Protein AF-A0A354YXK4-F1 (afdb_monomer)

pLDDT: mean 85.93, std 13.63, range [53.38, 97.75]

Foldseek 3Di:
DWFKAALPDQKTFDPFPPPDDQDFFWKDFPQWIKTFHDDDTRMGHRIGTCPPNRGRHIGGGPGDIGTDDDPVNVCVVDDCVNCPPVPQDPVNVVVVVVVVVVVVPD

Nearest PDB structures (foldseek):
  7njm-assembly1_A  TM=5.388E-01  e=1.313E+00  Mycolicibacterium smegmatis MC2 155
  4oif-assembly1_C  TM=2.327E-01  e=2.405E-01  Geobacillus stearothermophilus
  5dfa-assembly1_B  TM=2.303E-01  e=3.417E-01  Geobacillus stearothermophilus
  1iz4-assembly1_A  TM=2.625E-01  e=5.348E+00  Pyrococcus furiosus
  5auj-assembly1_A  TM=2.797E-01  e=6.012E+00  Pyrococcus furiosus DSM 3638

Secondary structure (DSSP, 8-state):
----B-TT-S-EE-S-STTSPSSSEEEEETTEEEEE-EEETTEEESPBPSGGG-----B-TT---EE---HHHHHHHS-HHHHGGGS--HHHHHHHHHHHHHHTT-

Solvent-accessible surface area (backbone atoms only — not comparable to full-atom values): 6261 Å² total; per-residue (Å²): 133,52,63,62,43,55,49,83,55,38,58,52,59,49,94,66,36,83,84,53,79,76,61,68,45,41,32,32,44,92,82,24,30,30,38,35,55,38,72,61,69,34,35,40,30,71,35,42,66,34,35,98,82,32,58,62,56,68,41,60,49,80,59,62,78,40,82,46,91,44,74,74,52,53,61,64,75,52,43,71,80,78,55,49,89,73,55,80,45,73,68,57,53,51,50,52,52,52,50,53,58,57,67,72,75,116

Organism: NCBI:txid863

Mean predicted aligned error: 11.18 Å

Radius of gyration: 21.26 Å; Cα contacts (8 Å, |Δi|>4): 156; chains: 1; bounding box: 55×34×50 Å

Structure (mmCIF, N/CA/C/O backbone):
data_AF-A0A354YXK4-F1
#
_entry.id   AF-A0A354YXK4-F1
#
loop_
_atom_site.group_PDB
_atom_site.id
_atom_site.type_symbol
_atom_site.label_atom_id
_atom_site.label_alt_id
_atom_site.label_comp_id
_atom_site.label_asym_id
_atom_site.label_entity_id
_atom_site.label_seq_id
_atom_site.pdbx_PDB_ins_code
_atom_site.Cartn_x
_atom_site.Cartn_y
_atom_site.Cartn_z
_atom_site.occupancy
_atom_site.B_iso_or_equiv
_atom_site.auth_seq_id
_atom_site.auth_comp_id
_atom_site.auth_asym_id
_atom_site.auth_atom_id
_atom_site.pdbx_PDB_model_num
ATOM 1 N N . MET A 1 1 ? 9.760 -2.307 -17.030 1.00 60.53 1 MET A N 1
ATOM 2 C CA . MET A 1 1 ? 9.164 -3.575 -16.573 1.00 60.53 1 MET A CA 1
ATOM 3 C C . MET A 1 1 ? 9.195 -3.550 -15.061 1.00 60.53 1 MET A C 1
ATOM 5 O O . MET A 1 1 ? 10.276 -3.370 -14.507 1.00 60.53 1 MET A O 1
ATOM 9 N N . VAL A 1 2 ? 8.030 -3.626 -14.427 1.00 83.00 2 VAL A N 1
ATOM 10 C CA . VAL A 1 2 ? 7.914 -3.817 -12.976 1.00 83.00 2 VAL A CA 1
ATOM 11 C C . VAL A 1 2 ? 8.177 -5.298 -12.695 1.00 83.00 2 VAL A C 1
ATOM 13 O O . VAL A 1 2 ? 7.692 -6.144 -13.439 1.00 83.00 2 VAL A O 1
ATOM 16 N N . GLY A 1 3 ? 9.026 -5.603 -11.714 1.00 89.38 3 GLY A N 1
ATOM 17 C CA . GLY A 1 3 ? 9.383 -6.980 -11.355 1.00 89.38 3 GLY A CA 1
ATOM 18 C C . GLY A 1 3 ? 8.560 -7.511 -10.185 1.00 89.38 3 GLY A C 1
ATOM 19 O O . GLY A 1 3 ? 7.795 -6.762 -9.580 1.00 89.38 3 GLY A O 1
ATOM 20 N N . ASP A 1 4 ? 8.761 -8.787 -9.854 1.00 95.38 4 ASP A N 1
ATOM 21 C CA . ASP A 1 4 ? 8.201 -9.391 -8.643 1.00 95.38 4 ASP A CA 1
ATOM 22 C C . ASP A 1 4 ? 8.650 -8.624 -7.386 1.00 95.38 4 ASP A C 1
ATOM 24 O O . ASP A 1 4 ? 9.770 -8.101 -7.313 1.00 95.38 4 ASP A O 1
ATOM 28 N N . ILE A 1 5 ? 7.791 -8.602 -6.370 1.00 96.94 5 ILE A N 1
ATOM 29 C CA . ILE A 1 5 ? 8.052 -7.969 -5.077 1.00 96.94 5 ILE A CA 1
ATOM 30 C C . ILE A 1 5 ? 8.184 -9.075 -4.032 1.00 96.94 5 ILE A C 1
ATOM 32 O O . ILE A 1 5 ? 7.229 -9.801 -3.767 1.00 96.94 5 ILE A O 1
ATOM 36 N N . ALA A 1 6 ? 9.360 -9.205 -3.415 1.00 96.81 6 ALA A N 1
ATOM 37 C CA . ALA A 1 6 ? 9.567 -10.147 -2.313 1.00 96.81 6 ALA A CA 1
ATOM 38 C C . ALA A 1 6 ? 8.791 -9.716 -1.053 1.00 96.81 6 ALA A C 1
ATOM 40 O O . ALA A 1 6 ? 8.556 -8.528 -0.839 1.00 96.81 6 ALA A O 1
ATOM 41 N N . ASP A 1 7 ? 8.462 -10.656 -0.170 1.00 96.81 7 ASP A N 1
ATOM 42 C CA . ASP A 1 7 ? 7.771 -10.398 1.110 1.00 96.81 7 ASP A CA 1
ATOM 43 C C . ASP A 1 7 ? 8.537 -9.458 2.065 1.00 96.81 7 ASP A C 1
ATOM 45 O O . ASP A 1 7 ? 7.946 -8.731 2.857 1.00 96.81 7 ASP A O 1
ATOM 49 N N . SER A 1 8 ? 9.860 -9.424 1.948 1.00 97.00 8 SER A N 1
ATOM 50 C CA . SER A 1 8 ? 10.771 -8.564 2.709 1.00 97.00 8 SER A CA 1
ATOM 51 C C . SER A 1 8 ? 11.155 -7.271 1.985 1.00 97.00 8 SER A C 1
ATOM 53 O O . SER A 1 8 ? 11.923 -6.471 2.523 1.00 97.00 8 SER A O 1
ATOM 55 N N . ALA A 1 9 ? 10.654 -7.046 0.767 1.00 97.19 9 ALA A N 1
ATOM 56 C CA . ALA A 1 9 ? 10.986 -5.856 -0.002 1.00 97.19 9 ALA A CA 1
ATOM 57 C C . ALA A 1 9 ? 10.424 -4.597 0.673 1.00 97.19 9 ALA A C 1
ATOM 59 O O . ALA A 1 9 ? 9.228 -4.507 0.955 1.00 97.19 9 ALA A O 1
ATOM 60 N N . THR A 1 10 ? 11.298 -3.613 0.874 1.00 97.75 10 THR A N 1
ATOM 61 C CA . THR A 1 10 ? 10.974 -2.279 1.409 1.00 97.75 10 THR A CA 1
ATOM 62 C C . THR A 1 10 ? 11.021 -1.191 0.334 1.00 97.75 10 THR A C 1
ATOM 64 O O . THR A 1 10 ? 10.833 -0.009 0.621 1.00 97.75 10 THR A O 1
ATOM 67 N N . LEU A 1 11 ? 11.291 -1.582 -0.913 1.00 96.88 11 LEU A N 1
ATOM 68 C CA . LEU A 1 11 ? 11.279 -0.722 -2.087 1.00 96.88 11 LEU A CA 1
ATOM 69 C C . LEU A 1 11 ? 10.909 -1.538 -3.324 1.00 96.88 11 LEU A C 1
ATOM 71 O O . LEU A 1 11 ? 11.316 -2.694 -3.447 1.00 96.88 11 LEU A O 1
ATOM 75 N N . PHE A 1 12 ? 10.165 -0.933 -4.242 1.00 96.88 12 PHE A N 1
ATOM 76 C CA . PHE A 1 12 ? 9.836 -1.517 -5.541 1.00 96.88 12 PHE A CA 1
ATOM 77 C C . PHE A 1 12 ? 9.368 -0.437 -6.518 1.00 96.88 12 PHE A C 1
ATOM 79 O O . PHE A 1 12 ? 8.985 0.666 -6.125 1.00 96.88 12 PHE A O 1
ATOM 86 N N . TYR A 1 13 ? 9.419 -0.758 -7.808 1.00 95.88 13 TYR A N 1
ATOM 87 C CA . TYR A 1 13 ? 8.928 0.131 -8.854 1.00 95.88 13 TYR A CA 1
ATOM 88 C C . TYR A 1 13 ? 7.448 -0.117 -9.125 1.00 95.88 13 TYR A C 1
ATOM 90 O O . TYR A 1 13 ? 7.017 -1.264 -9.166 1.00 95.88 13 TYR A O 1
ATOM 98 N N . VAL A 1 14 ? 6.706 0.951 -9.388 1.00 95.56 14 VAL A N 1
ATOM 99 C CA . VAL A 1 14 ? 5.389 0.901 -10.032 1.00 95.56 14 VAL A CA 1
ATOM 100 C C . VAL A 1 14 ? 5.499 1.357 -11.484 1.00 95.56 14 VAL A C 1
ATOM 102 O O . VAL A 1 14 ? 6.529 1.882 -11.912 1.00 95.56 14 VAL A O 1
ATOM 105 N N . GLU A 1 15 ? 4.451 1.133 -12.270 1.00 94.81 15 GLU A N 1
ATOM 106 C CA . GLU A 1 15 ? 4.441 1.553 -13.672 1.00 94.81 15 GLU A CA 1
ATOM 107 C C . GLU A 1 15 ? 4.406 3.081 -13.816 1.00 94.81 15 GLU A C 1
ATOM 109 O O . GLU A 1 15 ? 5.185 3.644 -14.586 1.00 94.81 15 GLU A O 1
ATOM 114 N N . ASP A 1 16 ? 3.571 3.749 -13.019 1.00 94.00 16 ASP A N 1
ATOM 115 C CA . ASP A 1 16 ? 3.483 5.206 -12.944 1.00 94.00 16 ASP A CA 1
ATOM 116 C C . ASP A 1 16 ? 3.253 5.634 -11.491 1.00 94.00 16 ASP A C 1
ATOM 118 O O . ASP A 1 16 ? 2.207 5.360 -10.906 1.00 94.00 16 ASP A O 1
ATOM 122 N N . GLY A 1 17 ? 4.248 6.283 -10.886 1.00 93.12 17 G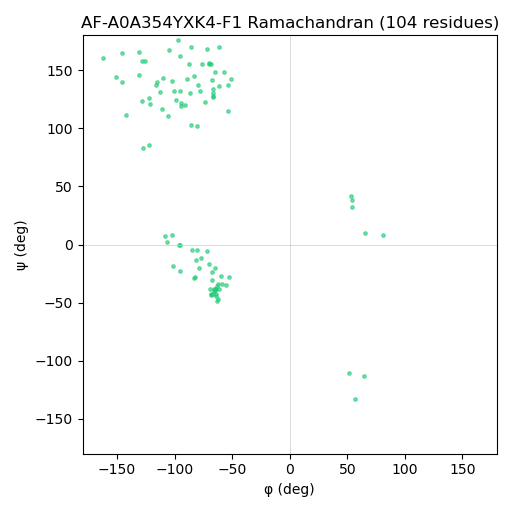LY A N 1
ATOM 123 C CA . GLY A 1 17 ? 4.130 6.797 -9.522 1.00 93.12 17 GLY A CA 1
ATOM 124 C C . GLY A 1 17 ? 3.344 8.108 -9.433 1.00 93.12 17 GLY A C 1
ATOM 125 O O . GLY A 1 17 ? 2.823 8.439 -8.372 1.00 93.12 17 GLY A O 1
ATOM 126 N N . SER A 1 18 ? 3.208 8.854 -10.532 1.00 93.81 18 SER A N 1
ATOM 127 C CA . SER A 1 18 ? 2.637 10.209 -10.519 1.00 93.81 18 SER A CA 1
ATOM 128 C C . SER A 1 18 ? 1.130 10.254 -10.245 1.00 93.81 18 SER A C 1
ATOM 130 O O . SER A 1 18 ? 0.606 11.304 -9.876 1.00 93.81 18 SER A O 1
ATOM 132 N N . ILE A 1 19 ? 0.440 9.118 -10.391 1.00 92.38 19 ILE A N 1
ATOM 133 C CA . ILE A 1 19 ? -0.997 8.977 -10.118 1.00 92.38 19 ILE A CA 1
ATOM 134 C C . ILE A 1 19 ? -1.311 8.789 -8.627 1.00 92.38 19 ILE A C 1
ATOM 136 O O . ILE A 1 19 ? -2.475 8.868 -8.229 1.00 92.38 19 ILE A O 1
ATOM 140 N N . PHE A 1 20 ? -0.297 8.509 -7.803 1.00 91.88 20 PHE A N 1
ATOM 141 C CA . PHE A 1 20 ? -0.461 8.306 -6.368 1.00 91.88 20 PHE A CA 1
ATOM 142 C C . PHE A 1 20 ? -0.385 9.640 -5.605 1.00 91.88 20 PHE A C 1
ATOM 144 O O . PHE A 1 20 ? 0.212 10.604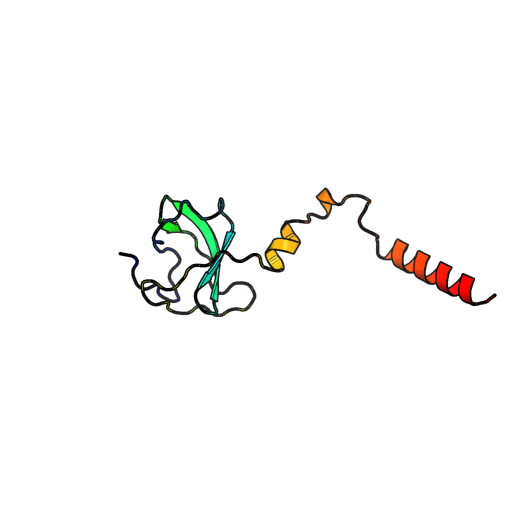 -6.091 1.00 91.88 20 PHE A O 1
ATOM 151 N N . PRO A 1 21 ? -0.988 9.733 -4.405 1.00 91.50 21 PRO A N 1
ATOM 152 C CA . PRO A 1 21 ? -0.878 10.922 -3.567 1.00 91.50 21 PRO A CA 1
ATOM 153 C C . PRO A 1 21 ? 0.566 11.226 -3.151 1.00 91.50 21 PRO A C 1
ATOM 155 O O . PRO A 1 21 ? 1.470 10.399 -3.276 1.00 91.50 21 PRO A O 1
ATOM 158 N N . ALA A 1 22 ? 0.770 12.403 -2.558 1.00 90.69 22 ALA A N 1
ATOM 159 C CA . ALA A 1 22 ? 1.997 12.659 -1.815 1.00 90.69 22 ALA A CA 1
ATOM 160 C C . ALA A 1 22 ? 2.117 11.669 -0.643 1.00 90.69 22 ALA A C 1
ATOM 162 O O . ALA A 1 22 ? 1.139 11.406 0.056 1.00 90.69 22 ALA A O 1
ATOM 163 N N . ALA A 1 23 ? 3.316 11.125 -0.434 1.00 92.19 23 ALA A N 1
ATOM 164 C CA . ALA A 1 23 ? 3.596 10.260 0.705 1.00 92.19 23 ALA A CA 1
ATOM 165 C C . ALA A 1 23 ? 3.479 11.030 2.046 1.00 92.19 23 ALA A C 1
ATOM 167 O O . ALA A 1 23 ? 3.807 12.221 2.080 1.00 92.19 23 ALA A O 1
ATOM 168 N N . PRO A 1 24 ? 3.065 10.373 3.149 1.00 92.94 24 PRO A N 1
ATOM 169 C CA . PRO A 1 24 ? 2.748 8.946 3.241 1.00 92.94 24 PRO A CA 1
ATOM 170 C C . PRO A 1 24 ? 1.319 8.597 2.785 1.00 92.94 24 PRO A C 1
ATOM 172 O O . PRO A 1 24 ? 0.376 9.346 3.028 1.00 92.94 24 PRO A O 1
ATO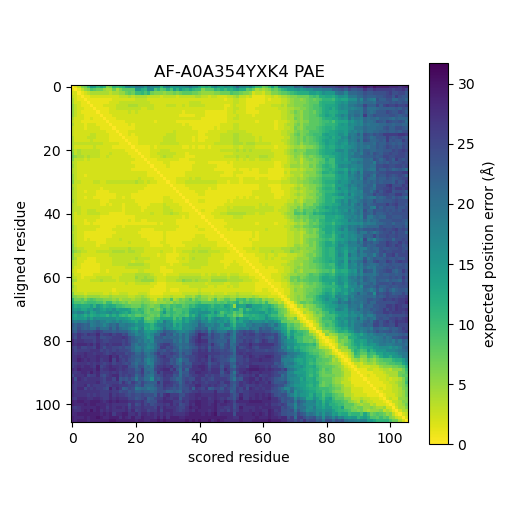M 175 N N . PHE A 1 25 ? 1.151 7.426 2.164 1.00 91.94 25 PHE A N 1
ATOM 176 C CA . PHE A 1 25 ? -0.160 6.872 1.793 1.00 91.94 25 PHE A CA 1
ATOM 177 C C . PHE A 1 25 ? -0.185 5.343 1.903 1.00 91.94 25 PHE A C 1
ATOM 179 O O . PHE A 1 25 ? 0.859 4.694 1.990 1.00 91.94 25 PHE A O 1
ATOM 186 N N . MET A 1 26 ? -1.391 4.774 1.892 1.00 94.62 26 MET A N 1
ATOM 187 C CA . MET A 1 26 ? -1.614 3.330 1.971 1.00 94.62 26 MET A CA 1
ATOM 188 C C . MET A 1 26 ? -1.935 2.757 0.594 1.00 94.62 26 MET A C 1
ATOM 190 O O . MET A 1 26 ? -2.696 3.340 -0.179 1.00 94.62 26 MET A O 1
ATOM 194 N N . ILE A 1 27 ? -1.396 1.580 0.310 1.00 95.81 27 ILE A N 1
ATOM 195 C CA . ILE A 1 27 ? -1.710 0.796 -0.883 1.00 95.81 27 ILE A CA 1
ATOM 196 C C . ILE A 1 27 ? -2.144 -0.609 -0.495 1.00 95.81 27 ILE A C 1
ATOM 198 O O . ILE A 1 27 ? -1.818 -1.103 0.585 1.00 95.81 27 ILE A O 1
ATOM 202 N N . THR A 1 28 ? -2.872 -1.256 -1.394 1.00 96.06 28 THR A N 1
ATOM 203 C CA . THR A 1 28 ? -3.148 -2.688 -1.358 1.00 96.06 28 THR A CA 1
ATOM 204 C C . THR A 1 28 ? -2.516 -3.349 -2.574 1.00 96.06 28 THR A C 1
ATOM 206 O O . THR A 1 28 ? -2.610 -2.818 -3.682 1.00 96.06 28 THR A O 1
ATOM 209 N N . ILE A 1 29 ? -1.890 -4.503 -2.354 1.00 96.62 29 ILE A N 1
ATOM 210 C CA . ILE A 1 29 ? -1.539 -5.456 -3.408 1.00 96.62 29 ILE A CA 1
ATOM 211 C C . ILE A 1 29 ? -2.075 -6.815 -2.958 1.00 96.62 29 ILE A C 1
ATOM 213 O O . ILE A 1 29 ? -1.769 -7.274 -1.856 1.00 96.62 29 ILE A O 1
ATOM 217 N N . ASP A 1 30 ? -2.909 -7.446 -3.782 1.00 95.94 30 ASP A N 1
ATOM 218 C CA . ASP A 1 30 ? -3.653 -8.657 -3.420 1.00 95.94 30 ASP A CA 1
ATOM 219 C C . ASP A 1 30 ? -4.427 -8.488 -2.091 1.00 95.94 30 ASP A C 1
ATOM 221 O O . ASP A 1 30 ? -5.396 -7.735 -2.021 1.00 95.94 30 ASP A O 1
ATOM 225 N N . ALA A 1 31 ? -4.009 -9.181 -1.026 1.00 94.69 31 ALA A N 1
ATOM 226 C CA . ALA A 1 31 ? -4.604 -9.104 0.312 1.00 94.69 31 ALA A CA 1
ATOM 227 C C . ALA A 1 31 ? -3.715 -8.371 1.338 1.00 94.69 31 ALA A C 1
ATOM 229 O O . ALA A 1 31 ? -4.023 -8.385 2.533 1.00 94.69 31 ALA A O 1
ATOM 230 N N . GLU A 1 32 ? -2.610 -7.760 0.904 1.00 97.38 32 GLU A N 1
ATOM 231 C CA . GLU A 1 32 ? -1.674 -7.062 1.783 1.00 97.38 32 GLU A CA 1
ATOM 232 C C . GLU A 1 32 ? -1.878 -5.547 1.742 1.00 97.38 32 GLU A C 1
ATOM 234 O O . GLU A 1 32 ? -1.910 -4.944 0.670 1.00 97.38 32 GLU A O 1
ATOM 239 N N . LEU A 1 33 ? -1.935 -4.928 2.925 1.00 96.25 33 LEU A N 1
ATOM 240 C CA . LEU A 1 33 ? -1.867 -3.480 3.088 1.00 96.25 33 LEU A CA 1
ATOM 241 C C . LEU A 1 33 ? -0.431 -3.053 3.383 1.00 96.25 33 LEU A C 1
ATOM 243 O O . LEU A 1 33 ? 0.220 -3.589 4.283 1.00 96.25 33 LEU A O 1
ATOM 247 N N . MET A 1 34 ? 0.042 -2.040 2.663 1.00 96.56 34 MET A N 1
ATOM 248 C CA . MET A 1 34 ? 1.374 -1.468 2.849 1.00 96.56 34 MET A CA 1
ATOM 249 C C . MET A 1 34 ? 1.297 0.053 2.942 1.00 96.56 34 MET A C 1
ATOM 251 O O . MET A 1 34 ? 0.498 0.682 2.249 1.00 96.56 34 MET A O 1
ATOM 255 N N . GLN A 1 35 ? 2.167 0.648 3.752 1.00 95.94 35 GLN A N 1
ATOM 256 C CA . GLN A 1 35 ? 2.354 2.094 3.812 1.00 95.94 35 GLN A CA 1
ATOM 257 C C . GLN A 1 35 ? 3.578 2.483 2.987 1.00 95.94 35 GLN A C 1
ATOM 259 O O . GLN A 1 35 ? 4.683 2.006 3.243 1.00 95.94 35 GLN A O 1
ATOM 264 N N . VAL A 1 36 ? 3.395 3.381 2.026 1.00 96.56 36 VAL A N 1
ATOM 265 C CA . VAL A 1 36 ? 4.482 3.987 1.253 1.00 96.56 36 VAL A CA 1
ATOM 266 C C . VAL A 1 36 ? 4.862 5.300 1.921 1.00 96.56 36 VAL A C 1
ATOM 268 O O . VAL A 1 36 ? 4.020 6.187 2.058 1.00 96.56 36 VAL A O 1
ATOM 271 N N . ASN A 1 37 ? 6.124 5.438 2.331 1.00 96.75 37 ASN A N 1
ATOM 272 C CA . ASN A 1 37 ? 6.604 6.637 3.026 1.00 96.75 37 ASN A CA 1
ATOM 273 C C . ASN A 1 37 ? 7.391 7.590 2.126 1.00 96.75 37 ASN A C 1
ATOM 275 O O . ASN A 1 37 ? 7.553 8.757 2.472 1.00 96.75 37 ASN A O 1
ATOM 279 N N . THR A 1 38 ? 7.886 7.129 0.977 1.00 97.25 38 THR A N 1
ATOM 280 C CA . THR A 1 38 ? 8.617 7.975 0.031 1.00 97.25 38 THR A CA 1
ATOM 281 C C . THR A 1 38 ? 8.348 7.547 -1.408 1.00 97.25 38 THR A C 1
ATOM 283 O O . THR A 1 38 ? 8.290 6.359 -1.727 1.00 97.25 38 THR A O 1
ATOM 286 N N . ILE A 1 39 ? 8.198 8.546 -2.281 1.00 96.31 39 ILE A N 1
ATOM 287 C CA . ILE A 1 39 ? 8.034 8.379 -3.723 1.00 96.31 39 ILE A CA 1
ATOM 288 C C . ILE A 1 39 ? 9.131 9.146 -4.468 1.00 96.31 39 ILE A C 1
ATOM 290 O O . ILE A 1 39 ? 9.326 10.344 -4.262 1.00 96.31 39 ILE A O 1
ATOM 294 N N . LEU A 1 40 ? 9.859 8.447 -5.340 1.00 96.31 40 LEU A N 1
ATOM 295 C CA . LEU A 1 40 ? 10.944 8.988 -6.162 1.00 96.31 40 LEU A CA 1
ATOM 296 C C . LEU A 1 40 ? 10.684 8.629 -7.630 1.00 96.31 40 LEU A C 1
ATOM 298 O O . LEU A 1 40 ? 11.186 7.632 -8.153 1.00 96.31 40 LEU A O 1
ATOM 302 N N . GLY A 1 41 ? 9.848 9.429 -8.297 1.00 96.19 41 GLY A N 1
ATOM 303 C CA . GLY A 1 41 ? 9.328 9.088 -9.622 1.00 96.19 41 GLY A CA 1
ATOM 304 C C . GLY A 1 41 ? 8.450 7.841 -9.535 1.00 96.19 41 GLY A C 1
ATOM 305 O O . GLY A 1 41 ? 7.413 7.871 -8.886 1.00 96.19 41 GLY A O 1
ATOM 306 N N . ASN A 1 42 ? 8.899 6.740 -10.139 1.00 96.25 42 ASN A N 1
ATOM 307 C CA . ASN A 1 42 ? 8.193 5.454 -10.123 1.00 96.25 42 ASN A CA 1
ATOM 308 C C . ASN A 1 42 ? 8.687 4.494 -9.030 1.00 96.25 42 ASN A C 1
ATOM 310 O O . ASN A 1 42 ? 8.207 3.367 -8.951 1.00 96.25 42 ASN A O 1
ATOM 314 N N . LEU A 1 43 ? 9.673 4.896 -8.225 1.00 96.31 43 LEU A N 1
ATOM 315 C CA . LEU A 1 43 ? 10.175 4.091 -7.116 1.00 96.31 43 LEU A CA 1
ATOM 316 C C . LEU A 1 43 ? 9.407 4.438 -5.842 1.00 96.31 43 LEU A C 1
ATOM 318 O O . LEU A 1 43 ? 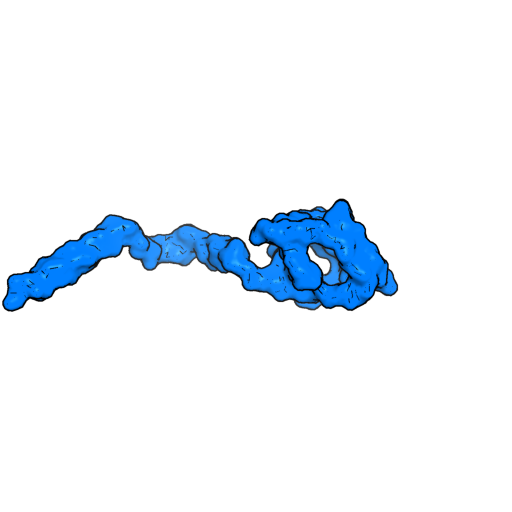9.464 5.578 -5.375 1.00 96.31 43 LEU A O 1
ATOM 322 N N . PHE A 1 44 ? 8.748 3.445 -5.255 1.00 97.25 44 PHE A N 1
ATOM 323 C CA . PHE A 1 44 ? 8.312 3.510 -3.865 1.00 97.25 44 PHE A CA 1
ATOM 324 C C . PHE A 1 44 ? 9.451 3.022 -2.978 1.00 97.25 44 PHE A C 1
ATOM 326 O O . PHE A 1 44 ? 10.034 1.965 -3.233 1.00 97.25 44 PHE A O 1
ATOM 333 N N . SER A 1 45 ? 9.784 3.797 -1.950 1.00 97.38 45 SER A N 1
ATOM 334 C CA . SER A 1 45 ? 10.804 3.454 -0.959 1.00 97.38 45 SER A CA 1
ATOM 335 C C . SER A 1 45 ? 10.284 3.648 0.459 1.00 97.38 45 SER A C 1
ATOM 337 O O . SER A 1 45 ? 9.239 4.267 0.683 1.00 97.38 45 SER A O 1
ATOM 339 N N . ASP A 1 46 ? 11.020 3.079 1.414 1.00 97.56 46 ASP A N 1
ATOM 340 C CA . ASP A 1 46 ? 10.649 3.052 2.830 1.00 97.56 46 ASP A CA 1
ATOM 341 C C . ASP A 1 46 ? 9.246 2.463 3.039 1.00 97.56 46 ASP A C 1
ATOM 343 O O . ASP A 1 46 ? 8.459 2.931 3.864 1.00 97.56 46 ASP A O 1
ATOM 347 N N . VAL A 1 47 ? 8.918 1.435 2.249 1.00 97.38 47 VAL A N 1
ATOM 348 C CA . VAL A 1 47 ? 7.622 0.764 2.296 1.00 97.38 47 VAL A CA 1
ATOM 349 C C . VAL A 1 47 ? 7.542 -0.096 3.552 1.00 97.38 47 VAL A C 1
ATOM 351 O O . VAL A 1 47 ? 8.353 -1.002 3.760 1.00 97.38 47 VAL A O 1
ATOM 354 N N . MET A 1 48 ? 6.534 0.172 4.377 1.00 97.12 48 MET A N 1
ATOM 355 C CA . MET A 1 48 ? 6.195 -0.642 5.538 1.00 97.12 48 MET A CA 1
ATOM 356 C C . MET A 1 48 ? 5.114 -1.650 5.152 1.00 97.12 48 MET A C 1
ATOM 358 O O . MET A 1 48 ? 4.014 -1.284 4.743 1.00 97.12 48 MET A O 1
ATOM 362 N N . ARG A 1 49 ? 5.450 -2.929 5.287 1.00 97.50 49 ARG A N 1
ATOM 363 C CA . ARG A 1 49 ? 4.636 -4.092 4.907 1.00 97.50 49 ARG A CA 1
ATOM 364 C C . ARG A 1 49 ? 3.671 -4.501 6.020 1.00 97.50 49 ARG A C 1
ATOM 366 O O . ARG A 1 49 ? 3.817 -4.022 7.146 1.00 97.50 49 ARG A O 1
ATOM 373 N N . ALA A 1 50 ? 2.737 -5.406 5.730 1.00 96.94 50 ALA A N 1
ATOM 374 C CA . ALA A 1 50 ? 1.874 -6.047 6.733 1.00 96.94 50 ALA A CA 1
ATOM 375 C C . ALA A 1 50 ? 1.114 -5.066 7.656 1.00 96.94 50 ALA A C 1
ATOM 377 O O . ALA A 1 50 ? 1.038 -5.248 8.875 1.00 96.94 50 ALA A O 1
ATOM 378 N N . GLN A 1 51 ? 0.580 -3.981 7.094 1.00 95.00 51 GLN A N 1
ATOM 379 C CA . GLN A 1 51 ? -0.149 -2.981 7.870 1.00 95.00 51 GLN A CA 1
ATOM 380 C C . GLN A 1 51 ? -1.553 -3.468 8.244 1.00 95.00 51 GLN A C 1
ATOM 38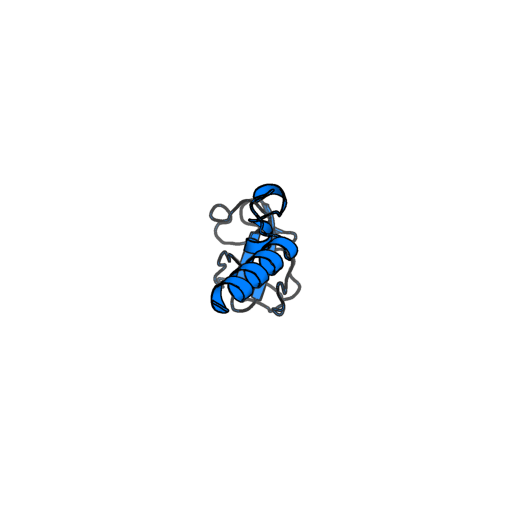2 O O . GLN A 1 51 ? -2.132 -4.331 7.583 1.00 95.00 51 GLN A O 1
ATOM 387 N N . GLU A 1 52 ? -2.095 -2.908 9.328 1.00 91.56 52 GLU A N 1
ATOM 388 C CA . GLU A 1 52 ? -3.471 -3.148 9.801 1.00 91.56 52 GLU A CA 1
ATOM 389 C C . GLU A 1 52 ? -3.825 -4.635 10.008 1.00 91.56 52 GLU A C 1
ATOM 391 O O . GLU A 1 52 ? -4.967 -5.055 9.837 1.00 91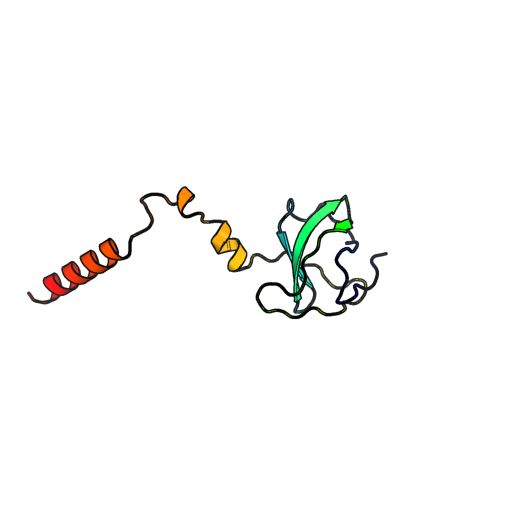.56 52 GLU A O 1
ATOM 396 N N . GLY A 1 53 ? -2.838 -5.450 10.396 1.00 92.81 53 GLY A N 1
ATOM 397 C CA . GLY A 1 53 ? -3.029 -6.878 10.666 1.00 92.81 53 GLY A CA 1
ATOM 398 C C . GLY A 1 53 ? -3.040 -7.770 9.421 1.00 92.81 53 GLY A C 1
ATOM 399 O O . GLY A 1 53 ? -3.330 -8.961 9.541 1.00 92.81 53 GLY A O 1
ATOM 400 N N . THR A 1 54 ? -2.710 -7.229 8.244 1.00 96.06 54 THR A N 1
ATOM 401 C CA . THR A 1 54 ? -2.409 -8.040 7.053 1.00 96.06 54 THR A CA 1
ATOM 402 C C . THR A 1 54 ? -1.051 -8.742 7.189 1.00 96.06 54 THR A C 1
ATOM 404 O O . THR A 1 54 ? -0.284 -8.463 8.110 1.00 96.06 54 THR A O 1
ATOM 407 N N . ALA A 1 55 ? -0.752 -9.688 6.296 1.00 97.12 55 ALA A N 1
ATOM 408 C CA . ALA A 1 55 ? 0.515 -10.418 6.283 1.00 97.12 55 ALA A CA 1
ATOM 409 C C . ALA A 1 55 ? 1.364 -10.009 5.076 1.00 97.12 55 ALA A C 1
ATOM 411 O O . ALA A 1 55 ? 0.825 -9.814 3.989 1.00 97.12 55 ALA A O 1
ATOM 412 N N . ALA A 1 56 ? 2.682 -9.936 5.270 1.00 97.62 56 ALA A N 1
ATOM 413 C CA . ALA A 1 56 ? 3.618 -9.708 4.178 1.00 97.62 56 ALA A CA 1
ATOM 414 C C . ALA A 1 56 ? 3.630 -10.910 3.223 1.00 97.62 56 ALA A C 1
ATOM 416 O O . ALA A 1 56 ? 3.829 -12.045 3.665 1.00 97.62 56 ALA A O 1
ATOM 417 N N . ALA A 1 57 ? 3.424 -10.668 1.931 1.00 97.38 57 ALA A N 1
ATOM 418 C CA . ALA A 1 57 ? 3.411 -11.691 0.890 1.00 97.38 57 ALA A CA 1
ATOM 419 C C . ALA A 1 57 ? 4.352 -11.335 -0.269 1.00 97.38 57 ALA A C 1
ATOM 421 O O . ALA A 1 57 ? 4.719 -10.184 -0.485 1.00 97.38 57 ALA A O 1
ATOM 422 N N . SER A 1 58 ? 4.779 -12.341 -1.032 1.00 97.56 58 SER A N 1
ATOM 423 C CA . SER A 1 58 ? 5.419 -12.060 -2.321 1.00 97.56 58 SER A CA 1
ATOM 424 C C . SER A 1 58 ? 4.341 -11.773 -3.364 1.00 97.56 58 SER A C 1
ATOM 426 O O . SER A 1 58 ? 3.350 -12.500 -3.422 1.00 97.56 58 SER A O 1
ATOM 428 N N . HIS A 1 59 ? 4.552 -10.754 -4.193 1.00 96.75 59 HIS A N 1
ATOM 429 C CA . HIS A 1 59 ? 3.636 -10.364 -5.265 1.00 96.75 59 HIS A CA 1
ATOM 430 C C . HIS A 1 59 ? 4.298 -10.569 -6.620 1.00 96.75 59 HIS A C 1
ATOM 432 O O . HIS A 1 59 ? 5.488 -10.290 -6.787 1.00 96.75 59 HIS A O 1
ATOM 438 N N . ALA A 1 60 ? 3.523 -11.065 -7.579 1.00 96.38 60 ALA A N 1
ATOM 439 C CA . ALA A 1 60 ? 3.999 -11.248 -8.939 1.00 96.38 60 ALA A CA 1
ATOM 440 C C . ALA A 1 60 ? 4.202 -9.892 -9.633 1.00 96.38 60 ALA A C 1
ATOM 442 O O . ALA A 1 60 ? 3.589 -8.882 -9.281 1.00 96.38 60 ALA A O 1
ATOM 443 N N . ALA A 1 61 ? 5.055 -9.877 -10.651 1.00 93.75 61 ALA A N 1
ATOM 444 C CA . ALA A 1 61 ? 5.158 -8.766 -11.578 1.00 93.75 61 ALA A CA 1
ATOM 445 C C . ALA A 1 61 ? 3.768 -8.405 -12.126 1.00 93.75 61 ALA A C 1
ATOM 447 O O . ALA A 1 61 ? 2.945 -9.281 -12.391 1.00 93.75 61 ALA A O 1
ATOM 448 N N . GLU A 1 62 ? 3.531 -7.104 -12.302 1.00 90.75 62 GLU A N 1
ATOM 449 C CA . GLU A 1 62 ? 2.263 -6.553 -12.807 1.00 90.75 62 GLU A CA 1
ATOM 450 C C . GLU A 1 62 ? 1.044 -6.770 -11.886 1.00 90.75 62 GLU A C 1
ATOM 452 O O . GLU A 1 62 ? -0.077 -6.443 -12.279 1.00 90.75 62 GLU A O 1
ATOM 457 N N . SER A 1 63 ? 1.235 -7.247 -10.645 1.00 95.31 63 SER A N 1
ATOM 458 C CA . SER A 1 63 ? 0.184 -7.194 -9.622 1.00 95.31 63 SER A CA 1
ATOM 459 C C . SER A 1 63 ? -0.341 -5.763 -9.465 1.00 95.31 63 SER A C 1
ATOM 461 O O . SER A 1 63 ? 0.422 -4.794 -9.441 1.00 95.31 63 SER A O 1
ATOM 463 N N . LEU A 1 64 ? -1.665 -5.635 -9.352 1.00 94.75 64 LEU A N 1
ATOM 464 C CA . LEU A 1 64 ? -2.322 -4.338 -9.238 1.00 94.75 64 LEU A CA 1
ATOM 465 C C . LEU A 1 64 ? -1.954 -3.665 -7.916 1.00 94.75 64 LEU A C 1
ATOM 467 O O . LEU A 1 64 ? -2.074 -4.259 -6.846 1.00 94.75 64 LEU A O 1
ATOM 471 N N . VAL A 1 65 ? -1.535 -2.405 -8.018 1.00 95.12 65 VAL A N 1
ATOM 472 C CA . VAL A 1 65 ? -1.266 -1.542 -6.871 1.00 95.12 65 VAL A CA 1
ATOM 473 C C . VAL A 1 65 ? -2.400 -0.542 -6.763 1.00 95.12 65 VAL A C 1
ATOM 475 O O . VAL A 1 65 ? -2.537 0.354 -7.596 1.00 95.12 65 VAL A O 1
ATOM 478 N N . GLU A 1 66 ? -3.216 -0.689 -5.731 1.00 93.25 66 GLU A N 1
ATOM 479 C CA . GLU A 1 66 ? -4.403 0.134 -5.537 1.00 93.25 66 GLU A CA 1
ATOM 480 C C . GLU A 1 66 ? -4.220 1.030 -4.318 1.00 93.25 66 GLU A C 1
ATOM 482 O O . GLU A 1 66 ? -3.844 0.569 -3.244 1.00 93.25 66 GLU A O 1
ATOM 487 N N . ASN A 1 67 ? -4.502 2.325 -4.456 1.00 87.62 67 ASN A N 1
ATOM 488 C CA . ASN A 1 67 ? -4.539 3.221 -3.305 1.00 87.62 67 ASN A CA 1
ATOM 489 C C . ASN A 1 67 ? -5.718 2.838 -2.396 1.00 87.62 67 ASN A C 1
ATOM 491 O O . ASN A 1 67 ? -6.839 2.646 -2.875 1.00 87.62 67 ASN A O 1
ATOM 495 N N . ARG A 1 68 ? -5.489 2.753 -1.083 1.00 84.56 68 ARG A N 1
ATOM 496 C CA . ARG A 1 68 ? -6.513 2.336 -0.124 1.00 84.56 68 ARG A CA 1
ATOM 497 C C . ARG A 1 68 ? -6.749 3.403 0.923 1.00 84.56 68 ARG A C 1
ATOM 499 O O . ARG A 1 68 ? -5.878 3.728 1.716 1.00 84.56 68 ARG A O 1
ATOM 506 N N . TRP A 1 69 ? -7.987 3.869 0.992 1.00 75.25 69 TRP A N 1
ATOM 507 C CA . TRP A 1 69 ? -8.443 4.672 2.117 1.00 75.25 69 TRP A CA 1
ATOM 508 C C . TRP A 1 69 ? -8.899 3.696 3.199 1.00 75.25 69 TRP A C 1
ATOM 510 O O . TRP A 1 69 ? -9.932 3.034 3.055 1.00 75.25 69 TRP A O 1
ATOM 520 N N . THR A 1 70 ? -8.071 3.510 4.223 1.00 69.81 70 THR A N 1
ATOM 521 C CA . THR A 1 70 ? -8.344 2.589 5.330 1.00 69.81 70 THR A CA 1
ATOM 522 C C . THR A 1 70 ? -8.970 3.317 6.516 1.00 69.81 70 THR A C 1
ATOM 524 O O . THR A 1 70 ? -8.888 4.540 6.632 1.00 69.81 70 THR A O 1
ATOM 527 N N . ALA A 1 71 ? -9.590 2.571 7.434 1.00 65.25 71 ALA A N 1
ATOM 528 C CA . ALA A 1 71 ? -10.121 3.144 8.672 1.00 65.25 71 ALA A CA 1
ATOM 529 C C . ALA A 1 71 ? -9.022 3.835 9.505 1.00 65.25 71 ALA A C 1
ATOM 531 O O . ALA A 1 71 ? -9.282 4.885 10.088 1.00 65.25 71 ALA A O 1
ATOM 532 N N . GLY A 1 72 ? -7.790 3.302 9.481 1.00 65.19 72 GLY A N 1
ATOM 533 C CA . GLY A 1 72 ? -6.613 3.943 10.075 1.00 65.19 72 GLY A CA 1
ATOM 534 C C . GLY A 1 72 ? -6.272 5.297 9.438 1.00 65.19 72 GLY A C 1
ATOM 535 O O . GLY A 1 72 ? -5.865 6.230 10.128 1.00 65.19 72 GLY A O 1
ATOM 536 N N . 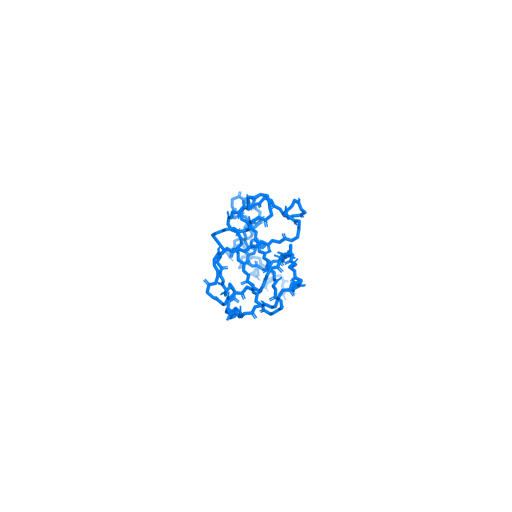MET A 1 73 ? -6.506 5.458 8.133 1.00 67.06 73 MET A N 1
ATOM 537 C CA . MET A 1 73 ? -6.377 6.752 7.459 1.00 67.06 73 MET A CA 1
ATOM 538 C C . MET A 1 73 ? -7.469 7.738 7.907 1.00 67.06 73 MET A C 1
ATOM 540 O O . MET A 1 73 ? -7.164 8.893 8.190 1.00 67.06 73 MET A O 1
ATOM 544 N N . TYR A 1 74 ? -8.725 7.290 8.039 1.00 58.62 74 TYR A N 1
ATOM 545 C CA . TYR A 1 74 ? -9.824 8.134 8.534 1.00 58.62 74 TYR A CA 1
ATOM 546 C C . TYR A 1 74 ? -9.613 8.611 9.974 1.00 58.62 74 TYR A C 1
ATOM 548 O O . TYR A 1 74 ? -9.942 9.755 10.272 1.00 58.62 74 TYR A O 1
ATOM 556 N N . SER A 1 75 ? -9.012 7.794 10.847 1.00 60.19 75 SER A N 1
ATOM 557 C CA . SER A 1 75 ? -8.643 8.243 12.198 1.00 60.19 75 SER A CA 1
ATOM 558 C C . SER A 1 75 ? -7.582 9.347 12.210 1.00 60.19 75 SER A C 1
ATOM 560 O O . SER A 1 75 ? -7.488 10.064 13.198 1.00 60.19 75 SER A O 1
ATOM 562 N N . ASN A 1 76 ? -6.815 9.508 11.126 1.00 56.00 76 ASN A N 1
ATOM 563 C CA . ASN A 1 76 ? -5.828 10.582 10.980 1.00 56.00 76 ASN A CA 1
ATOM 564 C C . ASN A 1 76 ? -6.377 11.812 10.234 1.00 56.00 76 ASN A C 1
ATOM 566 O O . ASN A 1 76 ? -5.830 12.896 10.388 1.00 56.00 76 ASN A O 1
ATOM 570 N N . LEU A 1 77 ? -7.431 11.652 9.422 1.00 61.50 77 LEU A N 1
ATOM 571 C CA . LEU A 1 77 ? -8.103 12.747 8.700 1.00 61.50 77 LEU A CA 1
ATOM 572 C C . LEU A 1 77 ? -9.022 13.587 9.595 1.00 61.50 77 LEU A C 1
ATOM 574 O O . LEU A 1 77 ? -9.518 14.625 9.172 1.00 61.50 77 LEU A O 1
ATOM 578 N N . VAL A 1 78 ? -9.278 13.105 10.806 1.00 58.19 78 VAL A N 1
ATOM 579 C CA . VAL A 1 78 ? -9.976 13.828 11.854 1.00 58.19 78 VAL A CA 1
ATOM 580 C C . VAL A 1 78 ? -9.030 13.877 13.039 1.00 58.19 78 VAL A C 1
ATOM 582 O O . VAL A 1 78 ? -9.060 13.012 13.916 1.00 58.19 78 VAL A O 1
ATOM 585 N N . SER A 1 79 ? -8.140 14.864 13.057 1.00 60.12 79 SER A N 1
ATOM 586 C CA . SER A 1 79 ? -7.449 15.155 14.309 1.00 60.12 79 SER A CA 1
ATOM 587 C C . SER A 1 79 ? -8.476 15.706 15.309 1.00 60.12 79 SER A C 1
ATOM 589 O O . SER A 1 79 ? -9.375 16.461 14.936 1.00 60.12 79 SER A O 1
ATOM 591 N N . GLN A 1 80 ? -8.373 15.332 16.592 1.00 54.88 80 GLN A N 1
ATOM 592 C CA . GLN A 1 80 ? -9.193 15.952 17.652 1.00 54.88 80 GLN A CA 1
ATOM 593 C C . GLN A 1 80 ? -9.069 17.486 17.629 1.00 54.88 80 GLN A C 1
ATOM 595 O O . GLN A 1 80 ? -10.024 18.188 17.951 1.00 54.88 80 GLN A O 1
ATOM 600 N N . ASP A 1 81 ? -7.925 17.988 17.163 1.00 59.75 81 ASP A N 1
ATOM 601 C CA . ASP A 1 81 ? -7.642 19.409 16.991 1.00 59.75 81 ASP A CA 1
ATOM 602 C C . ASP A 1 81 ? -8.483 20.074 15.880 1.00 59.75 81 ASP A C 1
ATOM 604 O O . ASP A 1 81 ? -8.798 21.258 15.991 1.00 59.75 81 ASP A O 1
ATOM 608 N N . GLU A 1 82 ? -8.875 19.344 14.827 1.00 63.66 82 GLU A N 1
ATOM 609 C CA . GLU A 1 82 ? -9.671 19.872 13.703 1.00 63.66 82 GLU A CA 1
ATOM 610 C C . GLU A 1 82 ? -11.178 19.904 13.979 1.00 63.66 82 GLU A C 1
ATOM 612 O O . GLU A 1 82 ? -11.870 20.766 13.438 1.00 63.66 82 GLU A O 1
ATOM 617 N N . ILE A 1 83 ? -11.693 19.001 14.821 1.00 63.00 83 ILE A N 1
ATOM 618 C CA . ILE A 1 83 ? -13.096 19.048 15.272 1.00 63.00 83 ILE A CA 1
ATOM 619 C C . ILE A 1 83 ? -13.270 20.033 16.438 1.00 63.00 83 ILE A C 1
ATOM 621 O O . ILE A 1 83 ? -14.331 20.642 16.578 1.00 63.00 83 ILE A O 1
ATOM 625 N N . GLY A 1 84 ? -12.228 20.251 17.244 1.00 65.56 84 GLY A N 1
ATOM 626 C CA . GLY A 1 84 ? -12.273 21.194 18.357 1.00 65.56 84 GLY A CA 1
ATOM 627 C C . GLY A 1 84 ? -13.399 20.875 19.349 1.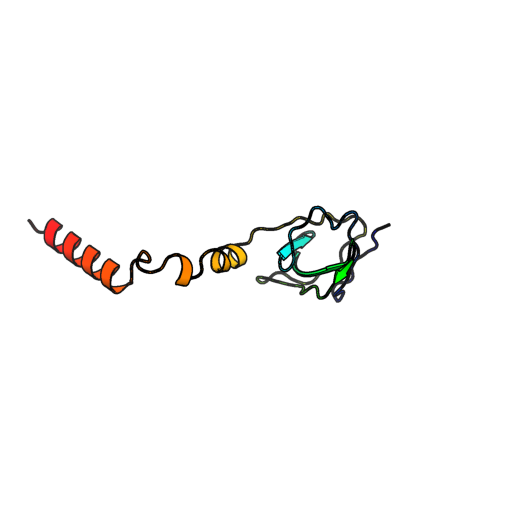00 65.56 84 GLY A C 1
ATOM 628 O O . GLY A 1 84 ? -13.575 19.731 19.758 1.00 65.56 84 GLY A O 1
ATOM 629 N N . ASP A 1 85 ? -14.160 21.905 19.723 1.00 60.56 85 ASP A N 1
ATOM 630 C CA . ASP A 1 85 ? -15.266 21.875 20.701 1.00 60.56 85 ASP A CA 1
ATOM 631 C C . ASP A 1 85 ? -16.534 21.155 20.189 1.00 60.56 85 ASP A C 1
ATOM 633 O O . ASP A 1 85 ? -17.491 20.975 20.932 1.00 60.56 85 ASP A O 1
ATOM 637 N N . ASP A 1 86 ? -16.561 20.736 18.917 1.00 66.75 86 ASP A N 1
ATOM 638 C CA . ASP A 1 86 ? -17.715 20.053 18.305 1.00 66.75 86 ASP A CA 1
ATOM 639 C C . ASP A 1 86 ? -17.700 18.530 18.571 1.00 66.75 86 ASP A C 1
ATOM 641 O O . ASP A 1 86 ? -18.626 17.794 18.212 1.00 66.75 86 ASP A O 1
ATOM 645 N N . LEU A 1 87 ? -16.638 18.026 19.216 1.00 70.50 87 LEU A N 1
ATOM 646 C CA . LEU A 1 87 ? -16.541 16.635 19.636 1.00 70.50 87 LEU A CA 1
ATOM 647 C C . LEU A 1 87 ? -17.324 16.464 20.942 1.00 70.50 87 LEU A C 1
ATOM 649 O O . LEU A 1 87 ? -16.828 16.797 22.015 1.00 70.50 87 LEU A O 1
ATOM 653 N N . VAL A 1 88 ? -18.533 15.905 20.853 1.00 73.75 88 VAL A N 1
ATOM 654 C CA . VAL A 1 88 ? -19.347 15.587 22.036 1.00 73.75 88 VAL A CA 1
ATOM 655 C C . VAL A 1 88 ? -18.525 14.734 23.001 1.00 73.75 88 VAL A C 1
ATOM 657 O O . VAL A 1 88 ? -18.156 13.593 22.706 1.00 73.75 88 VAL A O 1
ATOM 660 N N . THR A 1 89 ? -18.234 15.289 24.170 1.00 78.25 89 THR A N 1
ATOM 661 C CA . THR A 1 89 ? -17.517 14.589 25.230 1.00 78.25 89 THR A CA 1
ATOM 662 C C . THR A 1 89 ? -18.402 13.493 25.825 1.00 78.25 89 THR A C 1
ATOM 664 O O . THR A 1 89 ? -19.632 13.575 25.819 1.00 78.25 89 THR A O 1
ATOM 667 N N . GLN A 1 90 ? -17.789 12.463 26.418 1.00 78.88 90 GLN A 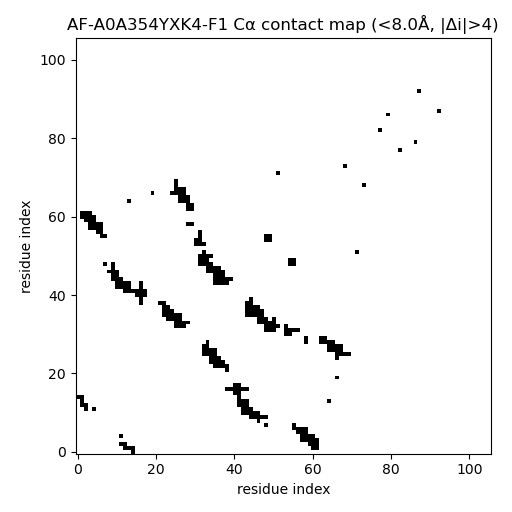N 1
ATOM 668 C CA . GLN A 1 90 ? -18.546 11.418 27.122 1.00 78.88 90 GLN A CA 1
ATOM 669 C C . GLN A 1 90 ? -19.467 12.012 28.205 1.00 78.88 90 GLN A C 1
ATOM 671 O O . GLN A 1 90 ? -20.585 11.544 28.394 1.00 78.88 90 GLN A O 1
ATOM 676 N N . ALA A 1 91 ? -19.027 13.085 28.869 1.00 80.50 91 ALA A N 1
ATOM 677 C CA . ALA A 1 91 ? -19.812 13.774 29.887 1.00 80.50 91 ALA A CA 1
ATOM 678 C C . ALA A 1 91 ? -21.073 14.444 29.312 1.00 80.50 91 ALA A C 1
ATOM 680 O O . ALA A 1 91 ? -22.136 14.380 29.930 1.00 80.50 91 ALA A O 1
ATOM 681 N N . GLU A 1 92 ? -20.979 15.058 28.132 1.00 83.38 92 GLU A N 1
ATOM 682 C CA . GLU A 1 92 ? -22.129 15.662 27.447 1.00 83.38 92 GLU A CA 1
ATOM 683 C C . GLU A 1 92 ? -23.113 14.603 26.948 1.00 83.38 92 GLU A C 1
ATOM 685 O O . GLU A 1 92 ? -24.328 14.780 27.065 1.00 83.38 92 GLU A O 1
ATOM 690 N N . PHE A 1 93 ? -22.604 13.469 26.461 1.00 82.56 93 PHE A N 1
ATOM 691 C CA . PHE A 1 93 ? -23.438 12.331 26.086 1.00 82.56 93 PHE A CA 1
ATOM 692 C C . PHE A 1 93 ? -24.213 11.773 27.289 1.00 82.56 93 PHE A C 1
ATOM 694 O O . PHE A 1 93 ? -25.429 11.577 27.212 1.00 82.56 93 PHE A O 1
ATOM 701 N N . ASP A 1 94 ? -23.536 11.577 28.421 1.00 88.19 94 ASP A N 1
ATOM 702 C CA . ASP A 1 94 ? -24.148 11.061 29.648 1.00 88.19 94 ASP A CA 1
ATOM 703 C C . ASP A 1 94 ? -25.185 12.044 30.219 1.00 88.19 94 ASP A C 1
ATOM 705 O O . ASP A 1 94 ? -26.255 11.630 30.677 1.00 88.19 94 ASP A O 1
ATOM 709 N N . ALA A 1 95 ? -24.914 13.351 30.141 1.00 87.94 95 ALA A N 1
ATOM 710 C CA . ALA A 1 95 ? -25.855 14.395 30.540 1.00 87.94 95 ALA A CA 1
ATOM 711 C C . ALA A 1 95 ? -27.119 14.391 29.665 1.00 87.94 95 ALA A C 1
ATOM 713 O O . ALA A 1 95 ? -28.232 14.439 30.195 1.00 87.94 95 ALA A O 1
ATOM 714 N N . HIS A 1 96 ? -26.970 14.263 28.343 1.00 83.62 96 HIS A N 1
ATOM 715 C CA . HIS A 1 96 ? -28.109 14.174 27.429 1.00 83.62 96 HIS A CA 1
ATOM 716 C C . HIS A 1 96 ? -28.933 12.901 27.659 1.00 83.62 96 HIS A C 1
ATOM 718 O O . HIS A 1 96 ? -30.167 12.928 27.620 1.00 83.62 96 HIS A O 1
ATOM 724 N N . LEU A 1 97 ? -28.265 11.780 27.947 1.00 86.44 97 LEU A N 1
ATOM 725 C CA . LEU A 1 97 ? -28.927 10.521 28.273 1.00 86.44 97 LEU A CA 1
ATOM 726 C C . LEU A 1 97 ? -29.734 10.636 29.575 1.00 86.44 97 LEU A C 1
ATOM 728 O O . LEU A 1 97 ? -30.880 10.187 29.628 1.00 86.44 97 LEU A O 1
ATOM 732 N N . ALA A 1 98 ? -29.172 11.283 30.600 1.00 86.69 98 ALA A N 1
ATOM 733 C CA . ALA A 1 98 ? -29.858 11.549 31.862 1.00 86.69 98 ALA A CA 1
ATOM 734 C C . ALA A 1 98 ? -31.056 12.500 31.687 1.00 86.69 98 ALA A C 1
ATOM 736 O O . ALA A 1 98 ? -32.119 12.274 32.271 1.00 86.69 98 ALA A O 1
ATOM 737 N N . GLU A 1 99 ? -30.924 13.528 30.845 1.00 88.31 99 GLU A N 1
ATOM 738 C CA . GLU A 1 99 ? -32.019 14.441 30.509 1.00 88.31 99 GLU A CA 1
ATOM 739 C C . GLU A 1 99 ? -33.165 13.703 29.800 1.00 88.31 99 GLU A C 1
ATOM 741 O O . GLU A 1 99 ? -34.323 13.807 30.213 1.00 88.31 99 GLU A O 1
ATOM 746 N N . LYS A 1 100 ? -32.852 12.891 28.782 1.00 80.50 100 LYS A N 1
ATOM 747 C CA . LYS A 1 100 ? -33.844 12.071 28.067 1.00 80.50 100 LYS A CA 1
ATOM 748 C C . LYS A 1 100 ? -34.526 11.055 28.983 1.00 80.50 100 LYS A C 1
ATOM 750 O O . LYS A 1 100 ? -35.733 10.848 28.863 1.00 80.50 100 LYS A O 1
ATOM 755 N N . ALA A 1 101 ? -33.785 10.450 29.911 1.00 75.12 101 ALA A N 1
ATOM 756 C CA . ALA A 1 101 ? -34.345 9.540 30.908 1.00 75.12 101 ALA A CA 1
ATOM 757 C C . ALA A 1 101 ? -35.326 10.257 31.858 1.00 75.12 101 ALA A C 1
ATOM 759 O O . ALA A 1 101 ? -36.383 9.714 32.183 1.00 75.12 101 ALA A O 1
ATOM 760 N N . SER A 1 102 ? -35.020 11.498 32.248 1.00 73.38 102 SER A N 1
ATOM 761 C CA . SER A 1 102 ? -35.899 12.337 33.071 1.00 73.38 102 SER A CA 1
ATOM 762 C C . SER A 1 102 ? -37.187 12.733 32.332 1.00 73.38 102 SER A C 1
ATOM 764 O O . SER A 1 102 ? -38.281 12.617 32.884 1.00 73.38 102 SER A O 1
ATOM 766 N N . GLN A 1 103 ? -37.088 13.111 31.051 1.00 75.50 103 GLN A N 1
ATOM 767 C CA . GLN A 1 103 ? -38.244 13.513 30.235 1.00 75.50 103 GLN A CA 1
ATOM 768 C C . GLN A 1 103 ? -39.220 12.362 29.924 1.00 75.50 103 GLN A C 1
ATOM 770 O O . GLN A 1 103 ? -40.393 12.618 29.676 1.00 75.50 103 GLN A O 1
ATOM 775 N N . SER A 1 104 ? -38.770 11.102 29.960 1.00 66.94 104 SER A N 1
ATOM 776 C CA . SER A 1 104 ? -39.618 9.922 29.713 1.00 66.94 104 SER A CA 1
ATOM 777 C C . SER A 1 104 ? -40.463 9.487 30.924 1.00 66.94 104 SER A C 1
ATOM 779 O O . SER A 1 104 ? -41.233 8.534 30.802 1.00 66.94 104 SER A O 1
ATOM 781 N N . THR A 1 105 ? -40.295 10.123 32.089 1.00 61.41 105 THR A N 1
ATOM 782 C CA . THR A 1 105 ? -40.954 9.729 33.354 1.00 61.41 105 THR A CA 1
ATOM 783 C C . THR A 1 105 ? -42.152 10.633 33.716 1.00 61.41 105 THR A C 1
ATOM 785 O O . THR A 1 105 ? -42.716 10.508 34.803 1.00 61.41 105 THR A O 1
ATOM 788 N N . LEU A 1 106 ? -42.566 11.526 32.808 1.00 53.38 106 LEU A N 1
ATOM 789 C CA . LEU A 1 106 ? -43.824 12.291 32.864 1.00 53.38 106 LEU A CA 1
ATOM 790 C C . LEU A 1 106 ? -44.875 11.662 31.943 1.00 53.38 106 LEU A C 1
ATOM 792 O O . LEU A 1 106 ? -46.061 11.665 32.342 1.00 53.38 106 LEU A O 1
#

Sequence (106 aa):
MVGDIADSATLFYVEDGSIFPAAPFMITIDAELMQVNTILGNLFSDVMRAQEGTAAASHAAESLVENRWTAGMYSNLVSQDEIGDDLVTQAEFDAHLAEKASQSTL